Protein AF-A0A1V6EBV5-F1 (afdb_monomer)

Foldseek 3Di:
DFDWDWDDDPQKIKIFTKDFDDPDDDDATWIWRAKIWIWHDDPNDIDIDIDGDDTDTHRDPVVSVVVSVVVSVVCCVPPPD

pLDDT: mean 77.08, std 12.03, range [45.41, 90.81]

Structure (mmCIF, N/CA/C/O backbone):
data_AF-A0A1V6EBV5-F1
#
_entry.id   AF-A0A1V6EBV5-F1
#
loop_
_atom_site.group_PDB
_atom_site.id
_atom_site.type_symbol
_atom_site.label_atom_id
_atom_site.label_alt_id
_atom_site.label_comp_id
_atom_site.label_asym_id
_atom_site.label_entity_id
_atom_site.label_seq_id
_atom_site.pdbx_PDB_ins_code
_atom_site.Cartn_x
_atom_site.Cartn_y
_atom_site.Cartn_z
_atom_site.occupancy
_atom_site.B_iso_or_equiv
_atom_site.auth_seq_id
_atom_site.auth_comp_id
_atom_site.auth_asym_id
_atom_site.auth_atom_id
_atom_site.pdbx_PDB_model_num
ATOM 1 N N . MET A 1 1 ? -3.874 2.424 -19.143 1.00 45.41 1 MET A N 1
ATOM 2 C CA . MET A 1 1 ? -4.268 3.056 -17.865 1.00 45.41 1 MET A CA 1
ATOM 3 C C . MET A 1 1 ? -3.766 2.154 -16.747 1.00 45.41 1 MET A C 1
ATOM 5 O O . MET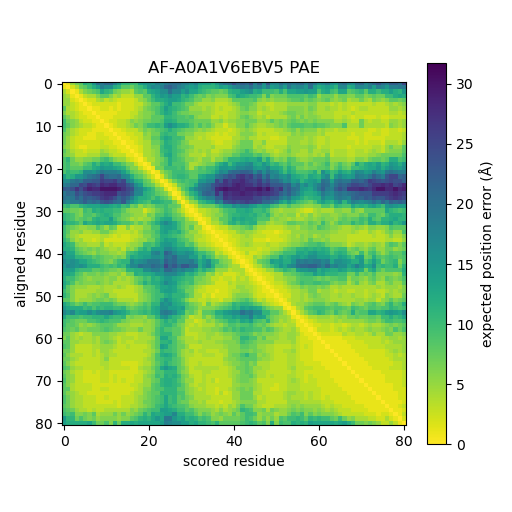 A 1 1 ? -3.981 0.957 -16.887 1.00 45.41 1 MET A O 1
ATOM 9 N N . PRO A 1 2 ? -3.057 2.657 -15.721 1.00 59.69 2 PRO A N 1
ATOM 10 C CA . PRO A 1 2 ? -2.626 1.823 -14.599 1.00 59.69 2 PRO A CA 1
ATOM 11 C C . PRO A 1 2 ? -3.863 1.310 -13.851 1.00 59.69 2 PRO A C 1
ATOM 13 O O . PRO A 1 2 ? -4.712 2.100 -13.433 1.00 59.69 2 PRO A O 1
ATOM 16 N N . THR A 1 3 ? -4.007 -0.009 -13.739 1.00 63.62 3 THR A N 1
ATOM 17 C CA . THR A 1 3 ? -5.128 -0.630 -13.025 1.00 63.62 3 THR A CA 1
ATOM 18 C C . THR A 1 3 ? -4.922 -0.414 -11.533 1.00 63.62 3 THR A C 1
ATOM 20 O O . THR A 1 3 ? -3.905 -0.830 -10.983 1.00 63.62 3 THR A O 1
ATOM 23 N N . ALA A 1 4 ? -5.869 0.255 -10.876 1.00 72.81 4 ALA A N 1
ATOM 24 C CA . ALA A 1 4 ? -5.834 0.373 -9.425 1.00 72.81 4 ALA A CA 1
ATOM 25 C C . ALA A 1 4 ? -6.088 -1.010 -8.811 1.00 72.81 4 ALA A C 1
ATOM 27 O O . ALA A 1 4 ? -7.142 -1.600 -9.058 1.00 72.81 4 ALA A O 1
ATOM 28 N N . LYS A 1 5 ? -5.131 -1.514 -8.033 1.00 84.38 5 LYS A N 1
ATOM 29 C CA . LYS A 1 5 ? -5.281 -2.733 -7.235 1.00 84.38 5 LYS A CA 1
ATOM 30 C C . LYS A 1 5 ? -5.688 -2.345 -5.816 1.00 84.38 5 LY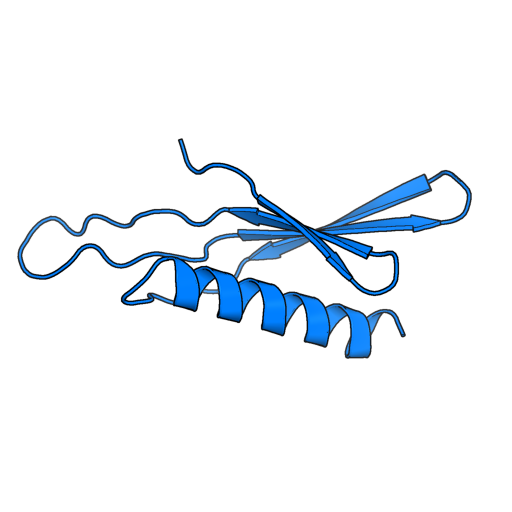S A C 1
ATOM 32 O O . LYS A 1 5 ? -5.284 -1.291 -5.330 1.00 84.38 5 LYS A O 1
ATOM 37 N N . THR A 1 6 ? -6.484 -3.189 -5.168 1.00 88.31 6 THR A N 1
ATOM 38 C CA . THR A 1 6 ? -6.885 -3.018 -3.768 1.00 88.31 6 THR A CA 1
ATOM 39 C C . THR A 1 6 ? -6.599 -4.307 -3.018 1.00 88.31 6 THR A C 1
ATOM 41 O O . THR A 1 6 ? -6.956 -5.384 -3.494 1.00 88.31 6 THR A O 1
ATOM 44 N N . ILE A 1 7 ? -5.977 -4.201 -1.849 1.00 88.88 7 ILE A N 1
ATOM 45 C CA . ILE A 1 7 ? -5.766 -5.315 -0.923 1.00 88.88 7 ILE A CA 1
ATOM 46 C C . ILE A 1 7 ? -6.310 -4.949 0.458 1.00 88.88 7 ILE A C 1
ATOM 48 O O . ILE A 1 7 ? -6.367 -3.774 0.812 1.00 88.88 7 ILE A O 1
ATOM 52 N N . GLU A 1 8 ? -6.680 -5.948 1.251 1.00 89.38 8 GLU A N 1
ATOM 53 C CA . GLU A 1 8 ? -7.118 -5.746 2.633 1.00 89.38 8 GLU A CA 1
ATOM 54 C C . GLU A 1 8 ? -6.016 -6.168 3.613 1.00 89.38 8 GLU A C 1
ATOM 56 O O . GLU A 1 8 ? -5.387 -7.217 3.453 1.00 89.38 8 GLU A O 1
ATOM 61 N N . TYR A 1 9 ? -5.777 -5.353 4.638 1.00 88.12 9 TYR A N 1
ATOM 62 C CA . TYR A 1 9 ? -4.837 -5.644 5.714 1.00 88.12 9 TYR A CA 1
ATOM 63 C C . TYR A 1 9 ? -5.379 -5.146 7.053 1.00 88.12 9 TYR A C 1
ATOM 65 O O . TYR A 1 9 ? -5.567 -3.950 7.238 1.00 88.12 9 TYR A O 1
ATOM 73 N N . LYS A 1 10 ? -5.617 -6.061 8.004 1.00 86.44 10 LYS A N 1
ATOM 74 C CA . LYS A 1 10 ? -6.070 -5.741 9.376 1.00 86.44 10 LYS A CA 1
ATOM 75 C C . LYS A 1 10 ? -7.311 -4.821 9.436 1.00 86.44 10 LYS A C 1
ATOM 77 O O . LYS A 1 10 ? -7.436 -4.013 10.348 1.00 86.44 10 LYS A O 1
ATOM 82 N N . GLY A 1 11 ? -8.225 -4.937 8.468 1.00 84.44 11 GLY A N 1
ATOM 83 C CA . GLY A 1 11 ? -9.421 -4.086 8.364 1.00 84.44 11 GLY A CA 1
ATOM 84 C C . GLY A 1 11 ? -9.214 -2.748 7.637 1.00 84.44 11 GLY A C 1
ATOM 85 O O . GLY A 1 11 ? -10.162 -1.976 7.511 1.00 84.44 11 GLY A O 1
ATOM 86 N N . PHE A 1 12 ? -8.008 -2.482 7.129 1.00 87.69 12 PHE A N 1
ATOM 87 C CA . PHE A 1 12 ? -7.683 -1.360 6.248 1.00 87.69 12 PHE A CA 1
ATOM 88 C C . PHE A 1 12 ? -7.672 -1.832 4.787 1.00 87.69 12 PHE A C 1
ATOM 90 O O . PHE A 1 12 ? -7.190 -2.923 4.481 1.00 87.69 12 PHE A O 1
ATOM 97 N N . GLN A 1 13 ? -8.169 -1.007 3.870 1.00 87.94 13 GLN A N 1
ATOM 98 C CA . GLN A 1 13 ? -8.091 -1.213 2.426 1.00 87.94 13 GLN A CA 1
ATOM 99 C C . GLN A 1 13 ? -6.929 -0.402 1.855 1.00 87.94 13 GLN A C 1
ATOM 101 O O . GLN A 1 13 ? -6.951 0.821 1.866 1.00 87.94 13 GLN A O 1
ATOM 106 N N . ILE A 1 14 ? -5.911 -1.068 1.323 1.00 88.94 14 ILE A N 1
ATOM 107 C CA . ILE A 1 14 ? -4.774 -0.417 0.670 1.00 88.94 14 ILE A CA 1
ATOM 108 C C . ILE A 1 14 ? -5.031 -0.450 -0.833 1.00 88.94 14 ILE A C 1
ATOM 110 O O . ILE A 1 14 ? -5.046 -1.521 -1.443 1.00 88.94 14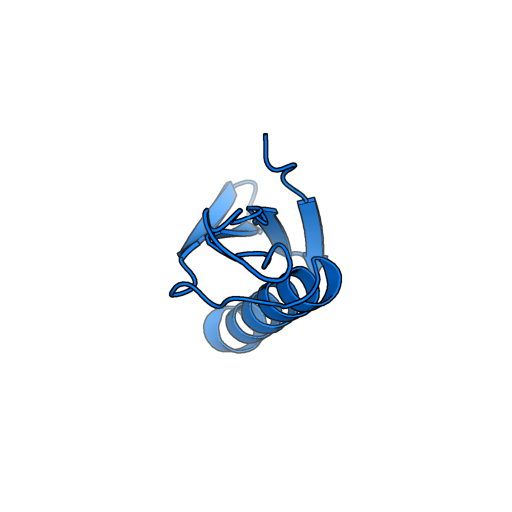 ILE A O 1
ATOM 114 N N . ARG A 1 15 ? -5.224 0.716 -1.441 1.00 87.69 15 ARG A N 1
ATOM 115 C CA . ARG A 1 15 ? -5.443 0.879 -2.876 1.00 87.69 15 ARG A CA 1
ATOM 116 C C . ARG A 1 15 ? -4.215 1.505 -3.514 1.00 87.69 15 ARG A C 1
ATOM 118 O O . ARG A 1 15 ? -3.773 2.559 -3.095 1.00 87.69 15 ARG A O 1
ATOM 125 N N . TYR A 1 16 ? -3.663 0.905 -4.556 1.00 85.44 16 TYR A N 1
ATOM 126 C CA . TYR A 1 16 ? -2.429 1.398 -5.164 1.00 85.44 16 TYR A CA 1
ATOM 127 C C . TYR A 1 16 ? -2.439 1.312 -6.681 1.00 85.44 16 TYR A C 1
ATOM 129 O O . TYR A 1 16 ? -3.228 0.580 -7.288 1.00 85.44 16 TYR A O 1
ATOM 137 N N . ARG A 1 17 ? -1.567 2.106 -7.306 1.00 80.06 17 ARG A N 1
ATOM 138 C CA . ARG A 1 17 ? -1.381 2.145 -8.756 1.00 80.06 17 ARG A CA 1
ATOM 139 C C . ARG A 1 17 ? 0.099 2.028 -9.080 1.00 80.06 17 ARG A C 1
ATOM 141 O O . ARG A 1 17 ? 0.916 2.787 -8.570 1.00 80.06 17 ARG A O 1
ATOM 148 N N . ILE A 1 18 ? 0.418 1.101 -9.973 1.00 77.94 18 ILE A N 1
ATOM 149 C CA . ILE A 1 18 ? 1.772 0.920 -10.492 1.00 77.94 18 ILE A CA 1
ATOM 150 C C . ILE A 1 18 ? 1.769 1.431 -11.929 1.00 77.94 18 ILE A C 1
ATOM 152 O O . ILE A 1 18 ? 1.012 0.949 -12.777 1.00 77.94 18 ILE A O 1
ATOM 156 N N . GLY A 1 19 ? 2.559 2.468 -12.185 1.00 68.19 19 GLY A N 1
ATOM 157 C CA . GLY A 1 19 ? 2.793 2.995 -13.522 1.00 68.19 19 GLY A CA 1
ATOM 158 C C . GLY A 1 19 ? 3.950 2.255 -14.188 1.00 68.19 19 GLY A C 1
ATOM 159 O O . GLY A 1 19 ? 4.918 1.890 -13.532 1.00 68.19 19 GLY A O 1
ATOM 160 N N . ILE A 1 20 ? 3.882 2.051 -15.503 1.00 65.44 20 ILE A N 1
ATOM 161 C CA . ILE A 1 20 ? 5.038 1.585 -16.281 1.00 65.44 20 ILE A CA 1
ATOM 162 C C . ILE A 1 20 ? 5.769 2.831 -16.780 1.00 65.44 20 ILE A C 1
ATOM 164 O O . ILE A 1 20 ? 5.198 3.586 -17.572 1.00 65.44 20 ILE A O 1
ATOM 168 N N . ILE A 1 21 ? 7.016 3.048 -16.357 1.00 63.91 21 ILE A N 1
ATOM 169 C CA . ILE A 1 21 ? 7.868 4.078 -16.956 1.00 63.91 21 ILE A CA 1
ATOM 170 C C . ILE A 1 21 ? 8.619 3.420 -18.110 1.00 63.91 21 ILE A C 1
ATOM 172 O O . ILE A 1 21 ? 9.609 2.716 -17.930 1.00 63.91 21 ILE A O 1
ATOM 176 N N . LYS A 1 22 ? 8.143 3.659 -19.334 1.00 54.22 22 LYS A N 1
ATOM 177 C CA . LYS A 1 22 ? 8.942 3.383 -20.529 1.00 54.22 22 LYS A CA 1
ATOM 178 C C . LYS A 1 22 ? 9.936 4.530 -20.685 1.00 54.22 22 LYS A C 1
ATOM 180 O O . LYS A 1 22 ? 9.566 5.569 -21.227 1.00 54.22 22 LYS A O 1
ATOM 185 N N . GLN A 1 23 ? 11.164 4.375 -20.191 1.00 52.16 23 GLN A N 1
ATOM 186 C CA . GLN A 1 23 ? 12.228 5.275 -20.629 1.00 52.16 23 GLN A CA 1
ATOM 187 C C . GLN A 1 23 ? 12.456 5.046 -22.129 1.00 52.16 23 GLN A C 1
ATOM 189 O O . GLN A 1 23 ? 12.651 3.919 -22.586 1.00 52.16 23 GLN A O 1
ATOM 194 N N . HIS A 1 24 ? 12.321 6.122 -22.902 1.00 49.53 24 HIS A N 1
ATOM 195 C CA . HIS A 1 24 ? 12.843 6.209 -24.260 1.00 49.53 24 HIS A CA 1
ATOM 196 C C . HIS A 1 24 ? 14.369 6.079 -24.141 1.00 49.53 24 HIS A C 1
ATOM 198 O O . HIS A 1 24 ? 14.943 6.773 -23.312 1.00 49.53 24 HIS A O 1
ATOM 204 N N . ASP A 1 25 ? 14.988 5.214 -24.940 1.00 50.81 25 ASP A N 1
ATOM 205 C CA . ASP A 1 25 ? 16.424 4.883 -24.943 1.00 50.81 25 ASP A CA 1
ATOM 206 C C . ASP A 1 25 ? 16.913 3.863 -23.890 1.00 50.81 25 ASP A C 1
ATOM 208 O O . ASP A 1 25 ? 17.333 4.194 -22.792 1.00 50.81 25 ASP A O 1
ATOM 212 N N . MET A 1 26 ? 16.929 2.604 -24.355 1.00 49.31 26 MET A N 1
ATOM 213 C CA . MET A 1 26 ? 17.790 1.473 -23.966 1.00 49.31 26 MET A CA 1
ATOM 214 C C . MET A 1 26 ? 17.637 0.871 -22.545 1.00 49.31 26 MET A C 1
ATOM 216 O O . MET A 1 26 ? 17.931 1.487 -21.534 1.00 49.31 26 MET A O 1
ATOM 220 N N . GLU A 1 27 ? 17.255 -0.419 -22.538 1.00 54.28 27 GLU A N 1
ATOM 221 C CA . GLU A 1 27 ? 17.186 -1.389 -21.420 1.00 54.28 27 GLU A CA 1
ATOM 222 C C . GLU A 1 27 ? 15.976 -1.326 -20.453 1.00 54.28 27 GLU A C 1
ATOM 224 O O . GLU A 1 27 ? 15.873 -0.479 -19.580 1.00 54.28 27 GLU A O 1
ATOM 229 N N . ALA A 1 28 ? 15.085 -2.321 -20.621 1.00 48.72 28 ALA A N 1
ATOM 230 C CA . ALA A 1 28 ? 14.038 -2.834 -19.720 1.00 48.72 28 ALA A CA 1
ATOM 231 C C . ALA A 1 28 ? 13.068 -1.832 -19.045 1.00 48.72 28 ALA A C 1
ATOM 233 O O . ALA A 1 28 ? 13.427 -0.988 -18.232 1.00 48.72 28 ALA A O 1
ATOM 234 N N . GLY A 1 29 ? 11.772 -1.995 -19.340 1.00 55.59 29 GLY A N 1
ATOM 235 C CA . GLY A 1 29 ? 10.680 -1.190 -18.790 1.00 55.59 29 GLY A CA 1
ATOM 236 C C . GLY A 1 29 ? 10.562 -1.291 -17.270 1.00 55.59 29 GLY A C 1
ATOM 237 O O . GLY A 1 29 ? 9.930 -2.214 -16.762 1.00 55.59 29 GLY A O 1
ATOM 238 N N . LYS A 1 30 ? 11.129 -0.306 -16.571 1.00 66.56 30 LYS A N 1
ATOM 239 C CA . LYS A 1 30 ? 11.027 -0.179 -15.119 1.00 66.56 30 LYS A CA 1
ATOM 240 C C . LYS A 1 30 ? 9.607 0.201 -14.702 1.00 66.56 30 LYS A C 1
ATOM 242 O O . LYS A 1 30 ? 8.931 1.017 -15.340 1.00 66.56 30 LYS A O 1
ATOM 247 N N . TYR A 1 31 ? 9.154 -0.391 -13.608 1.00 70.56 31 TYR A N 1
ATOM 248 C CA . TYR A 1 31 ? 7.865 -0.113 -12.990 1.00 70.56 31 TYR A CA 1
ATOM 249 C C . TYR A 1 31 ? 8.059 0.949 -11.913 1.00 70.56 31 TYR A C 1
ATOM 251 O O . TYR A 1 31 ? 8.982 0.866 -11.107 1.00 70.56 31 TYR A O 1
ATOM 259 N N . ALA A 1 32 ? 7.194 1.957 -11.904 1.00 67.69 32 ALA A N 1
ATOM 260 C CA . ALA A 1 32 ? 7.184 2.989 -10.885 1.00 67.69 32 ALA A CA 1
ATOM 261 C C . ALA A 1 32 ? 5.964 2.826 -9.986 1.00 67.69 32 ALA A C 1
ATOM 263 O O . ALA A 1 32 ? 4.812 2.877 -10.429 1.00 67.69 32 ALA A O 1
ATOM 264 N N . ALA A 1 33 ? 6.242 2.676 -8.699 1.00 69.12 33 ALA A N 1
ATOM 265 C CA . ALA A 1 33 ? 5.267 2.871 -7.646 1.00 69.12 33 ALA A CA 1
ATOM 266 C C . ALA A 1 33 ? 5.165 4.373 -7.359 1.00 69.12 33 ALA A C 1
ATOM 268 O O . ALA A 1 33 ? 6.002 4.922 -6.651 1.00 69.12 33 ALA A O 1
ATOM 269 N N . SER A 1 34 ? 4.193 5.062 -7.955 1.00 65.06 34 SER A N 1
ATOM 270 C CA . SER A 1 34 ? 4.088 6.525 -7.818 1.00 65.06 34 SER A CA 1
ATOM 271 C C . SER A 1 34 ? 3.148 6.951 -6.692 1.00 65.06 34 SER A C 1
ATOM 273 O O . SER A 1 34 ? 3.378 7.965 -6.040 1.00 65.06 34 SER A O 1
ATOM 275 N N . GLU A 1 35 ? 2.082 6.190 -6.451 1.00 76.88 35 GLU A N 1
ATOM 276 C CA . GLU A 1 35 ? 1.029 6.596 -5.524 1.00 76.88 35 GLU A CA 1
ATOM 277 C C . GLU A 1 35 ? 0.237 5.398 -4.989 1.00 76.88 35 GLU A C 1
ATOM 279 O O . GLU A 1 35 ? -0.078 4.440 -5.709 1.00 76.88 35 GLU A O 1
ATOM 284 N N . PHE A 1 36 ? -0.131 5.483 -3.716 1.00 83.38 36 PHE A N 1
ATOM 285 C CA . PHE A 1 36 ? -1.115 4.603 -3.102 1.00 83.38 36 PHE A CA 1
ATOM 286 C C . PHE A 1 36 ? -1.952 5.364 -2.082 1.00 83.38 36 PHE A C 1
ATOM 288 O O . PHE A 1 36 ? -1.571 6.429 -1.610 1.00 83.38 36 PHE A O 1
ATOM 295 N N . SER A 1 37 ? -3.110 4.827 -1.743 1.00 85.81 37 SER A N 1
ATOM 296 C CA . SER A 1 37 ? -3.960 5.316 -0.678 1.00 85.81 37 SER A CA 1
ATOM 297 C C . SER A 1 37 ? -4.308 4.193 0.292 1.00 85.81 37 SER A C 1
ATOM 299 O O . SER A 1 37 ? -4.464 3.033 -0.087 1.00 85.81 37 SER A O 1
ATOM 301 N N . ILE A 1 38 ? -4.375 4.532 1.574 1.00 84.31 38 ILE A N 1
ATOM 302 C CA . ILE A 1 38 ? -4.816 3.642 2.644 1.00 84.31 38 ILE A CA 1
ATOM 303 C C . ILE A 1 38 ? -6.168 4.155 3.119 1.00 84.31 38 ILE A C 1
ATOM 305 O O . ILE A 1 38 ? -6.275 5.265 3.637 1.00 84.31 38 ILE A O 1
ATOM 309 N N . GLY A 1 39 ? -7.195 3.342 2.927 1.00 84.81 39 GLY A N 1
ATOM 310 C CA . GLY A 1 39 ? -8.554 3.563 3.382 1.00 84.81 39 GLY A CA 1
ATOM 311 C C . GLY A 1 39 ? -8.892 2.728 4.611 1.00 84.81 39 GLY A C 1
ATOM 312 O O . GLY A 1 39 ? -8.457 1.584 4.728 1.00 84.81 39 GLY A O 1
ATOM 313 N N . TYR A 1 40 ? -9.715 3.251 5.513 1.00 84.06 40 TYR A N 1
ATOM 314 C CA . TYR A 1 40 ? -10.379 2.444 6.537 1.00 84.06 40 TYR A CA 1
ATOM 315 C C . TYR A 1 40 ? -11.766 2.976 6.868 1.00 84.06 40 TYR A C 1
ATOM 317 O O . TYR A 1 40 ? -12.042 4.173 6.768 1.00 84.06 40 TYR A O 1
ATOM 325 N N . CYS A 1 41 ? -12.645 2.065 7.279 1.00 72.00 41 CYS A N 1
ATOM 326 C CA . CYS A 1 41 ? -13.979 2.399 7.757 1.00 72.00 41 CYS A CA 1
ATOM 327 C C . CYS A 1 41 ? -13.969 2.457 9.285 1.00 72.00 41 CYS A C 1
ATOM 329 O O . CYS A 1 41 ? -13.676 1.460 9.945 1.00 72.00 41 CYS A O 1
ATOM 331 N N . LYS A 1 42 ? -14.337 3.603 9.860 1.00 75.50 42 LYS A N 1
ATOM 332 C CA . LYS A 1 42 ? -14.579 3.746 11.300 1.00 75.50 42 LYS A CA 1
ATOM 333 C C . LYS A 1 42 ? -15.891 4.487 11.510 1.00 75.50 42 LYS A C 1
ATOM 335 O O . LYS A 1 42 ? -16.055 5.591 11.007 1.00 75.50 42 LYS A O 1
ATOM 340 N N . ASN A 1 43 ? -16.814 3.882 12.261 1.00 74.25 43 ASN A N 1
ATOM 341 C CA . ASN A 1 43 ? -18.136 4.455 12.554 1.00 74.25 43 ASN A CA 1
ATOM 342 C C . ASN A 1 43 ? -18.881 4.927 11.289 1.00 74.25 43 ASN A C 1
ATOM 344 O O . ASN A 1 43 ? -19.305 6.074 11.219 1.00 74.25 43 ASN A O 1
ATOM 348 N N . GLU A 1 44 ? -18.971 4.060 10.273 1.00 72.25 44 GLU A N 1
ATOM 349 C CA . GLU A 1 44 ? -19.634 4.342 8.981 1.00 72.25 44 GLU A CA 1
ATOM 350 C C . GLU A 1 44 ? -18.990 5.462 8.134 1.00 72.25 44 GLU A C 1
ATOM 352 O O . 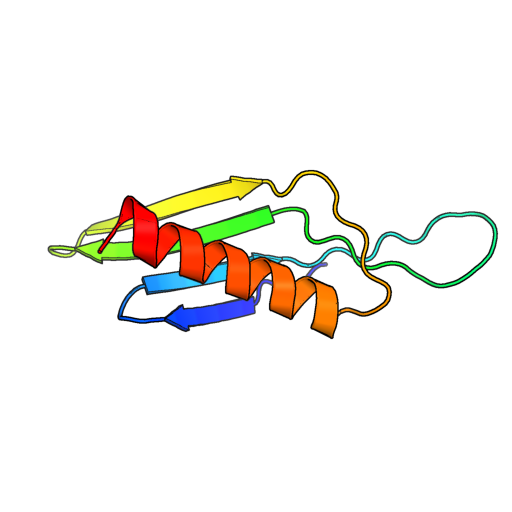GLU A 1 44 ? -19.460 5.756 7.037 1.00 72.25 44 GLU A O 1
ATOM 357 N N . LEU A 1 45 ? -17.868 6.037 8.581 1.00 74.94 45 LEU A N 1
ATOM 358 C CA . LEU A 1 45 ? -17.076 7.001 7.822 1.00 74.94 45 LEU A CA 1
ATOM 359 C C . LEU A 1 45 ? -15.870 6.302 7.186 1.00 74.94 45 LEU A C 1
ATOM 361 O O . LEU A 1 45 ? -15.050 5.695 7.880 1.00 74.94 45 LEU A O 1
ATOM 365 N N . TYR A 1 46 ? -15.757 6.401 5.860 1.00 79.31 46 TYR A N 1
ATOM 366 C CA . TYR A 1 46 ? -14.569 5.979 5.120 1.00 79.31 46 TYR A CA 1
ATOM 367 C C . TYR A 1 46 ? -13.540 7.109 5.133 1.00 79.31 46 TYR A C 1
ATOM 369 O O . TYR A 1 46 ? -13.806 8.209 4.647 1.00 79.31 46 TYR A O 1
ATOM 377 N N . THR A 1 47 ? -12.371 6.839 5.706 1.00 82.62 47 THR A N 1
ATOM 378 C CA . THR A 1 47 ? -11.234 7.763 5.718 1.00 82.62 47 THR A CA 1
ATOM 379 C C . THR A 1 47 ? -10.160 7.200 4.809 1.00 82.62 47 THR A C 1
ATOM 381 O O . THR A 1 47 ? -9.715 6.081 5.033 1.00 82.62 47 THR A O 1
ATOM 384 N N . GLU A 1 48 ? -9.746 7.967 3.803 1.00 86.38 48 GLU A N 1
ATOM 385 C CA . GLU A 1 48 ? -8.665 7.596 2.890 1.00 86.38 48 GLU A CA 1
ATOM 386 C C . GLU A 1 48 ? -7.515 8.589 3.019 1.00 86.38 48 GLU A C 1
ATOM 388 O O . GLU A 1 48 ? -7.716 9.801 2.931 1.00 86.38 48 GLU A O 1
ATOM 393 N N . GLN A 1 49 ? -6.309 8.069 3.223 1.00 82.94 49 GLN A N 1
ATOM 394 C CA . GLN A 1 49 ? -5.082 8.846 3.252 1.00 82.94 49 GLN A CA 1
ATOM 395 C C . GLN A 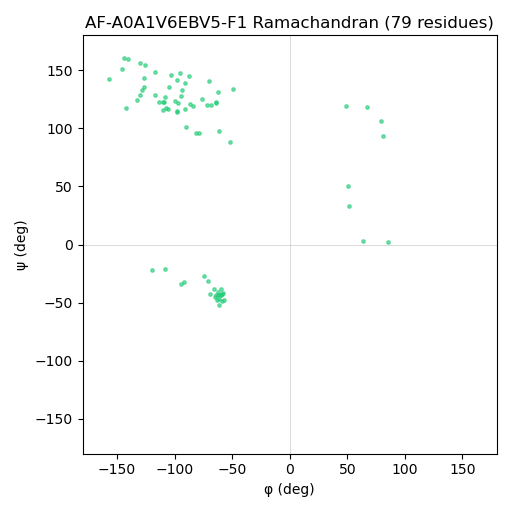1 49 ? -4.211 8.463 2.059 1.00 82.94 49 GLN A C 1
ATOM 397 O O . GLN A 1 49 ? -3.886 7.294 1.866 1.00 82.94 49 GLN A O 1
ATOM 402 N N . GLN A 1 50 ? -3.861 9.450 1.236 1.00 86.44 50 GLN A N 1
ATOM 403 C CA . GLN A 1 50 ? -3.024 9.262 0.055 1.00 86.44 50 GLN A CA 1
ATOM 404 C C . GLN A 1 50 ? -1.545 9.462 0.401 1.00 86.44 50 GLN A C 1
ATOM 406 O O . GLN A 1 50 ? -1.183 10.397 1.114 1.00 86.44 50 GLN A O 1
ATOM 411 N N . TYR A 1 51 ? -0.699 8.606 -0.160 1.00 84.88 51 TYR A N 1
ATOM 412 C CA . TYR A 1 51 ? 0.748 8.603 -0.013 1.00 84.88 51 TYR A CA 1
ATOM 413 C C . TYR A 1 51 ? 1.403 8.607 -1.393 1.00 84.88 51 TYR A C 1
ATOM 415 O O . TYR A 1 51 ? 1.009 7.871 -2.303 1.00 84.88 51 TYR A O 1
ATOM 423 N N . ILE A 1 52 ? 2.421 9.450 -1.538 1.00 78.62 52 ILE A N 1
ATOM 424 C CA . ILE A 1 52 ? 3.263 9.521 -2.729 1.00 78.62 52 ILE A CA 1
ATOM 425 C C . ILE A 1 52 ? 4.587 8.874 -2.346 1.00 78.62 52 ILE A C 1
ATOM 427 O O . ILE A 1 52 ? 5.274 9.360 -1.448 1.00 78.62 52 ILE A O 1
ATOM 431 N N . LEU A 1 53 ? 4.926 7.769 -3.003 1.00 71.38 53 LEU A N 1
ATOM 432 C CA . LEU A 1 53 ? 6.277 7.227 -2.922 1.00 71.38 53 LEU A CA 1
ATOM 433 C C . LEU A 1 53 ? 7.159 8.108 -3.804 1.00 71.38 53 LEU A C 1
ATOM 435 O O . LEU A 1 53 ? 6.860 8.306 -4.985 1.00 71.38 53 LEU A O 1
ATOM 439 N N . GLU A 1 54 ? 8.238 8.655 -3.237 1.00 67.44 54 GLU A N 1
ATOM 440 C CA . GLU A 1 54 ? 9.325 9.195 -4.058 1.00 67.44 54 GLU A CA 1
ATOM 441 C C . GLU A 1 54 ? 9.693 8.132 -5.094 1.00 67.44 54 GLU A C 1
ATOM 443 O O . GLU A 1 54 ? 9.746 6.960 -4.733 1.00 67.44 54 GLU A O 1
ATOM 448 N N . GLN A 1 55 ? 9.855 8.520 -6.366 1.00 64.31 55 GLN A N 1
ATOM 449 C CA . GLN A 1 55 ? 9.905 7.609 -7.519 1.00 64.31 55 GLN A CA 1
ATOM 450 C C . GLN A 1 55 ? 10.922 6.474 -7.326 1.00 64.31 55 GLN A C 1
ATOM 452 O O . GLN A 1 55 ? 12.076 6.569 -7.741 1.00 64.31 55 GLN A O 1
ATOM 457 N N . GLN A 1 56 ? 10.472 5.378 -6.719 1.00 70.19 56 GLN A N 1
ATOM 458 C CA . GLN A 1 56 ? 11.225 4.147 -6.609 1.00 70.19 56 GLN A CA 1
ATOM 459 C C . GLN A 1 56 ? 10.956 3.352 -7.878 1.00 70.19 56 GLN A C 1
ATOM 461 O O . GLN A 1 56 ? 9.807 3.078 -8.246 1.00 70.19 56 GLN A O 1
ATOM 466 N N . LEU A 1 57 ? 12.043 3.071 -8.588 1.00 78.81 57 LEU A N 1
ATOM 467 C CA . LEU A 1 57 ? 12.033 2.309 -9.823 1.00 78.81 57 LEU A CA 1
ATOM 468 C C . LEU A 1 57 ? 12.324 0.854 -9.486 1.00 78.81 57 LEU A C 1
ATOM 470 O O . LEU A 1 57 ? 13.329 0.559 -8.842 1.00 78.81 57 LEU A O 1
ATOM 474 N N . PHE A 1 58 ? 11.461 -0.030 -9.963 1.00 81.31 58 PHE A N 1
ATOM 475 C CA . PHE A 1 58 ? 11.576 -1.468 -9.780 1.00 81.31 58 PHE A CA 1
ATOM 476 C C 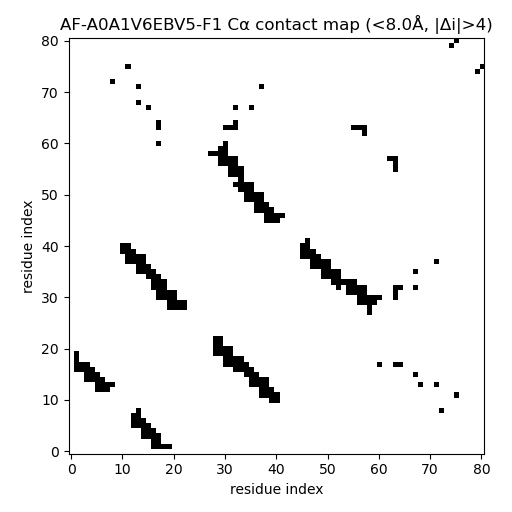. PHE A 1 58 ? 11.746 -2.153 -11.130 1.00 81.31 58 PHE A C 1
ATOM 478 O O . PHE A 1 58 ? 11.211 -1.693 -12.145 1.00 81.31 58 PHE A O 1
ATOM 485 N N . ASP A 1 59 ? 12.470 -3.267 -11.137 1.00 82.38 59 ASP A N 1
ATOM 486 C CA . ASP A 1 59 ? 12.701 -4.049 -12.350 1.00 82.38 59 ASP A CA 1
ATOM 487 C C . ASP A 1 59 ? 11.443 -4.833 -12.760 1.00 82.38 59 ASP A C 1
ATOM 489 O O . ASP A 1 59 ? 11.210 -5.067 -13.949 1.00 82.38 59 ASP A O 1
ATOM 493 N N . THR A 1 60 ? 10.573 -5.174 -11.800 1.00 81.31 60 THR A N 1
ATOM 494 C CA . THR A 1 60 ? 9.312 -5.891 -12.045 1.00 81.31 60 THR A CA 1
ATOM 495 C C . THR A 1 60 ? 8.089 -5.240 -11.387 1.00 81.31 60 THR A C 1
ATOM 497 O O . THR A 1 60 ? 8.186 -4.548 -10.373 1.00 81.31 60 THR A O 1
ATOM 500 N N . GLU A 1 61 ? 6.896 -5.507 -11.941 1.00 81.00 61 GLU A N 1
ATOM 501 C CA . GLU A 1 61 ? 5.618 -5.078 -11.344 1.00 81.00 61 GLU A CA 1
ATOM 502 C C . GLU A 1 61 ? 5.433 -5.666 -9.940 1.00 81.00 61 GLU A C 1
ATOM 504 O O . GLU A 1 61 ? 4.945 -4.987 -9.042 1.00 81.00 61 GLU A O 1
ATOM 509 N N . ALA A 1 62 ? 5.847 -6.921 -9.747 1.00 82.88 62 ALA A N 1
ATOM 510 C CA . ALA A 1 62 ? 5.696 -7.629 -8.481 1.00 82.88 62 ALA A CA 1
ATOM 511 C C . ALA A 1 62 ? 6.541 -7.005 -7.362 1.00 82.88 62 ALA A C 1
ATOM 513 O O . ALA A 1 62 ? 6.079 -6.919 -6.228 1.00 82.88 62 ALA A O 1
ATOM 514 N N . GLU A 1 63 ? 7.753 -6.540 -7.669 1.00 84.69 63 GLU A N 1
ATOM 515 C CA . GLU A 1 63 ? 8.600 -5.843 -6.695 1.00 84.69 63 GLU A CA 1
ATOM 516 C C . GLU A 1 63 ? 8.039 -4.467 -6.341 1.00 84.69 63 GLU A C 1
ATOM 518 O O . GLU A 1 63 ? 7.966 -4.129 -5.160 1.00 84.69 63 GLU A O 1
ATOM 523 N N . ALA A 1 64 ? 7.565 -3.711 -7.339 1.00 83.44 64 ALA A N 1
ATOM 524 C CA . ALA A 1 64 ? 6.880 -2.442 -7.100 1.00 83.44 64 ALA A CA 1
ATOM 525 C C . ALA A 1 64 ? 5.636 -2.630 -6.221 1.00 83.44 64 ALA A C 1
ATOM 527 O O . ALA A 1 64 ? 5.396 -1.860 -5.291 1.00 83.44 64 ALA A O 1
ATOM 528 N N . GLU A 1 65 ? 4.857 -3.679 -6.492 1.00 85.62 65 GLU A N 1
ATOM 529 C CA . GLU A 1 65 ? 3.694 -4.054 -5.697 1.00 85.62 65 GLU A CA 1
ATOM 530 C C . GLU A 1 65 ? 4.086 -4.404 -4.263 1.00 85.62 65 GLU A C 1
ATOM 532 O O . GLU A 1 65 ? 3.535 -3.838 -3.320 1.00 85.62 65 GLU A O 1
ATOM 537 N N . ALA A 1 66 ? 5.058 -5.300 -4.089 1.00 86.94 66 ALA A N 1
ATOM 538 C CA . ALA A 1 66 ? 5.512 -5.729 -2.774 1.00 86.94 66 ALA A CA 1
ATOM 539 C C . ALA A 1 66 ? 6.007 -4.544 -1.934 1.00 86.94 66 ALA A C 1
ATOM 541 O O . ALA A 1 66 ? 5.643 -4.448 -0.762 1.00 86.94 66 ALA A O 1
ATOM 542 N N . ALA A 1 67 ? 6.756 -3.617 -2.535 1.00 86.94 67 ALA A N 1
ATOM 543 C CA . ALA A 1 67 ? 7.251 -2.423 -1.860 1.00 86.94 67 ALA A CA 1
ATOM 544 C C . ALA A 1 67 ? 6.115 -1.500 -1.397 1.00 86.94 67 ALA A C 1
ATOM 546 O O . ALA A 1 67 ? 6.082 -1.123 -0.225 1.00 86.94 67 ALA A O 1
ATOM 547 N N . ILE A 1 68 ? 5.140 -1.193 -2.266 1.00 86.62 68 ILE A N 1
ATOM 548 C CA . ILE A 1 68 ? 3.965 -0.389 -1.886 1.00 86.62 68 ILE A CA 1
ATOM 549 C C . ILE A 1 68 ? 3.206 -1.059 -0.741 1.00 86.62 68 ILE A C 1
ATOM 551 O O . ILE A 1 68 ? 2.859 -0.416 0.249 1.00 86.62 68 ILE A O 1
ATOM 555 N N . VAL A 1 69 ? 2.941 -2.358 -0.873 1.00 87.94 69 VAL A N 1
ATOM 556 C CA . VAL A 1 69 ? 2.174 -3.123 0.111 1.00 87.94 69 VAL A CA 1
ATOM 557 C C . VAL A 1 69 ? 2.902 -3.174 1.449 1.00 87.94 69 VAL A C 1
ATOM 559 O O . VAL A 1 69 ? 2.274 -3.002 2.491 1.00 87.94 69 VAL A O 1
ATOM 562 N N . GLN A 1 70 ? 4.213 -3.401 1.444 1.00 89.19 70 GLN A N 1
ATOM 563 C CA . GLN A 1 70 ? 5.023 -3.429 2.655 1.00 89.19 70 GLN A CA 1
ATOM 564 C C . GLN A 1 70 ? 5.063 -2.058 3.334 1.00 89.19 70 GLN A C 1
ATOM 566 O O . GLN A 1 70 ? 4.846 -1.983 4.543 1.00 89.19 70 GLN A O 1
ATOM 571 N N . GLN A 1 71 ? 5.266 -0.983 2.571 1.00 88.06 71 GLN A N 1
ATOM 572 C CA . GLN A 1 71 ? 5.269 0.376 3.106 1.00 88.06 71 GLN A CA 1
ATOM 573 C C . GLN A 1 71 ? 3.905 0.740 3.698 1.00 88.06 71 GLN A C 1
ATOM 575 O O . GLN A 1 71 ? 3.825 1.288 4.795 1.00 88.06 71 GLN A O 1
ATOM 580 N N . ALA A 1 72 ? 2.822 0.392 3.002 1.00 88.12 72 ALA A N 1
ATOM 581 C CA . ALA A 1 72 ? 1.472 0.629 3.485 1.00 88.12 72 ALA A CA 1
ATOM 582 C C . ALA A 1 72 ? 1.186 -0.137 4.784 1.00 88.12 72 ALA A C 1
ATOM 584 O O . ALA A 1 72 ? 0.606 0.422 5.712 1.00 88.12 72 ALA A O 1
ATOM 585 N N . LYS A 1 73 ? 1.639 -1.394 4.882 1.00 90.69 73 LYS A N 1
ATOM 586 C CA . LYS A 1 73 ? 1.547 -2.185 6.117 1.00 90.69 73 LYS A CA 1
ATOM 587 C C . LYS A 1 73 ? 2.319 -1.537 7.262 1.00 90.69 73 LYS A C 1
ATOM 589 O O . LYS A 1 73 ? 1.747 -1.407 8.336 1.00 90.69 73 LYS A O 1
ATOM 594 N N . GLN A 1 74 ? 3.557 -1.094 7.027 1.00 90.81 74 GLN A N 1
ATOM 595 C CA . GLN A 1 74 ? 4.351 -0.382 8.034 1.00 90.81 74 GLN A CA 1
ATOM 596 C C . GLN A 1 74 ? 3.637 0.871 8.532 1.00 90.81 74 GLN A C 1
ATOM 598 O O . GLN A 1 74 ? 3.483 1.041 9.733 1.00 90.81 74 GLN A O 1
ATOM 603 N N . ILE A 1 75 ? 3.117 1.698 7.624 1.00 87.25 75 ILE A N 1
ATOM 604 C CA . ILE A 1 75 ? 2.379 2.910 7.995 1.00 87.25 75 ILE A CA 1
ATOM 605 C C . ILE A 1 75 ? 1.156 2.570 8.850 1.00 87.25 75 ILE A C 1
ATOM 607 O O . ILE A 1 75 ? 0.917 3.232 9.855 1.00 87.25 75 ILE A O 1
ATOM 611 N N . ILE A 1 76 ? 0.389 1.536 8.488 1.00 88.00 76 ILE A N 1
ATOM 612 C CA . ILE A 1 76 ? -0.754 1.085 9.295 1.00 88.00 76 ILE A CA 1
ATOM 613 C C . ILE A 1 76 ? -0.286 0.649 10.687 1.00 88.00 76 ILE A C 1
ATOM 615 O O . ILE A 1 76 ? -0.920 0.994 11.678 1.00 88.00 76 ILE A O 1
ATOM 619 N N . GLU A 1 77 ? 0.813 -0.096 10.776 1.00 89.25 77 GLU A N 1
ATOM 620 C CA . GLU A 1 77 ? 1.337 -0.585 12.052 1.00 89.25 77 GLU A CA 1
ATOM 621 C C . GLU A 1 77 ? 1.948 0.505 12.931 1.00 89.25 77 GLU A C 1
ATOM 623 O O . GLU 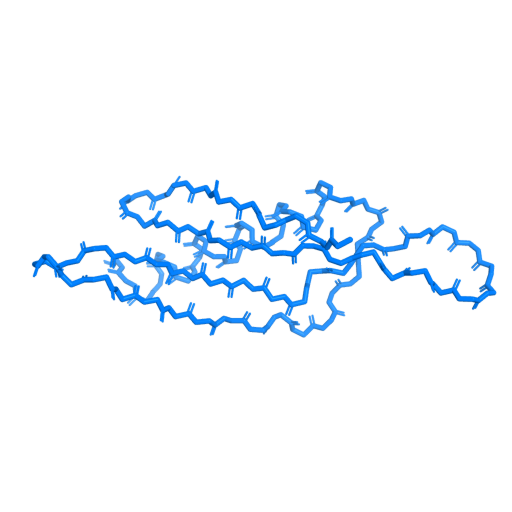A 1 77 ? 1.868 0.386 14.144 1.00 89.25 77 GLU A O 1
ATOM 628 N N . GLU A 1 78 ? 2.538 1.548 12.353 1.00 88.00 78 GLU A N 1
ATOM 629 C CA . GLU A 1 78 ? 3.190 2.618 13.115 1.00 88.00 78 GLU A CA 1
ATOM 630 C C . GLU A 1 78 ? 2.255 3.789 13.437 1.00 88.00 78 GLU A C 1
ATOM 632 O O . GLU A 1 78 ? 2.429 4.450 14.458 1.00 88.00 78 GLU A O 1
ATOM 637 N N . GLN A 1 79 ? 1.291 4.085 12.560 1.00 79.38 79 GLN A N 1
ATOM 638 C CA . GLN A 1 79 ? 0.442 5.278 12.670 1.00 79.38 79 GLN A CA 1
ATOM 639 C C . GLN A 1 79 ? -1.000 4.965 13.083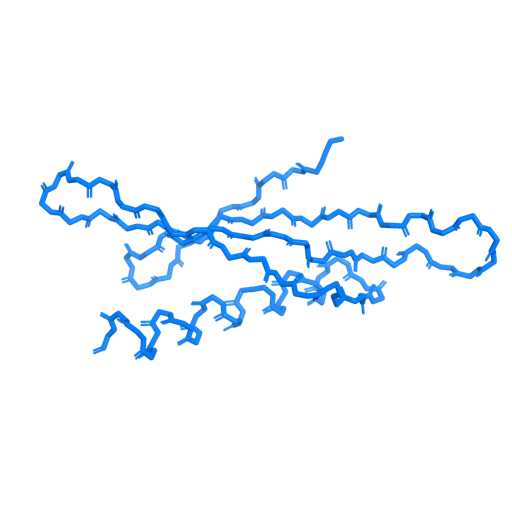 1.00 79.38 79 GLN A C 1
ATOM 641 O O . GLN A 1 79 ? -1.705 5.870 13.529 1.00 79.38 79 GLN A O 1
ATOM 646 N N . CYS A 1 80 ? -1.478 3.729 12.892 1.00 77.62 80 CYS A N 1
ATOM 647 C CA . CYS A 1 80 ? -2.890 3.378 13.098 1.00 77.62 80 CYS A CA 1
ATOM 648 C C . CYS A 1 80 ? -3.142 2.300 14.166 1.00 77.62 80 CYS A C 1
ATOM 650 O O . CYS A 1 80 ? -4.272 2.230 14.659 1.00 77.62 80 CYS A O 1
ATOM 652 N N . LEU A 1 81 ? -2.150 1.469 14.503 1.00 75.88 81 LEU A N 1
ATOM 653 C CA . LEU A 1 81 ? -2.229 0.407 15.519 1.00 75.88 81 LEU A CA 1
ATOM 654 C C . LEU A 1 81 ? -1.332 0.723 16.717 1.00 75.88 81 LEU A C 1
ATOM 656 O O . LEU A 1 81 ? -1.731 0.318 17.832 1.00 75.88 81 LEU A O 1
#

Secondary structure (DSSP, 8-state):
-PPPEEEEETTEEEEEEEEEE--SSSS--EEEEEEEEEEEEETTEEEEEEEEEEEEEESSHHHHHHHHHHHHHHHHHHHT-

Solvent-accessible surface area (backbone atoms only — not comparable to full-atom values): 4705 Å² total; per-residue (Å²): 129,65,66,73,47,74,49,80,55,98,79,29,40,41,35,36,35,57,42,76,47,72,71,83,80,82,82,78,67,29,17,27,31,49,41,36,31,45,29,36,71,57,93,94,40,78,48,74,48,79,45,71,46,74,84,49,75,22,83,38,65,65,56,29,47,50,51,54,53,50,52,52,50,50,47,43,58,74,75,74,104

Sequence (81 aa):
MPTAKTIEYKGFQIRYRIGIIKQHDMEAGKYAASEFSIGYCKNELYTEQQYILEQQLFDTEAEAEAAIVQQAKQIIEEQCL

Radius of gyration: 13.95 Å; Cα contacts (8 Å, |Δi|>4): 140; chains: 1; bounding box: 37×17×40 Å

Nearest PDB structures (foldseek):
  5xjl-assembly1_B  TM=5.581E-01  e=4.604E-01  Homo sapiens
  4pjo-assembly3_R  TM=5.533E-01  e=9.064E-01  Homo sapiens
  5lj3-assembly1_b  TM=4.716E-01  e=5.453E-01  Saccharomyces cerevisiae
  6g90-assembly1_u  TM=4.145E-01  e=5.770E-01  Saccharomyces cerevisiae
  6n7r-assembly1_M  TM=3.472E-01  e=8.566E-01  Saccharomyces cerevisiae S288C

M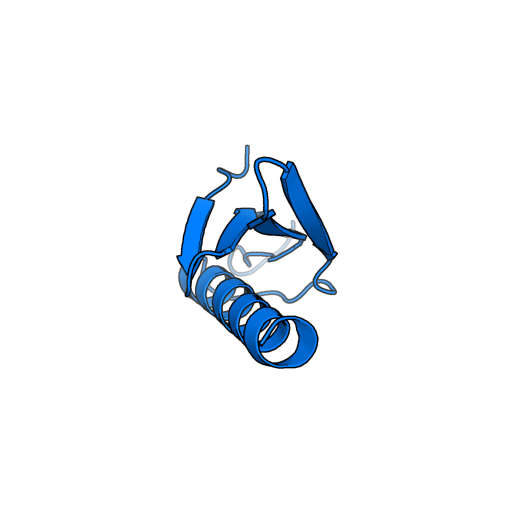ean predicted aligned error: 7.66 Å